Protein AF-A0A923G7G4-F1 (afdb_monomer)

pLDDT: mean 80.81, std 8.53, range [34.81, 90.5]

Structure (mmCIF, N/CA/C/O backbone):
data_AF-A0A923G7G4-F1
#
_entry.id   AF-A0A923G7G4-F1
#
loop_
_atom_site.group_PDB
_atom_site.id
_atom_site.type_symbol
_atom_site.label_atom_id
_atom_site.label_alt_id
_atom_site.label_comp_id
_atom_site.label_asym_id
_atom_site.label_entity_id
_atom_site.label_seq_id
_atom_site.pdbx_PDB_ins_code
_atom_site.Cartn_x
_atom_site.Cartn_y
_atom_site.Cartn_z
_atom_site.occupancy
_atom_site.B_iso_or_equiv
_atom_site.auth_seq_id
_atom_site.auth_comp_id
_atom_site.auth_asym_id
_atom_site.auth_atom_id
_atom_site.pdbx_PDB_model_num
ATOM 1 N N . MET A 1 1 ? -23.744 1.022 32.841 1.00 65.69 1 MET A N 1
ATOM 2 C CA . MET A 1 1 ? -23.457 1.883 31.670 1.00 65.69 1 MET A CA 1
ATOM 3 C C . MET A 1 1 ? -22.095 1.611 31.036 1.00 65.69 1 MET A C 1
ATOM 5 O O . MET A 1 1 ? -21.956 1.836 29.840 1.00 65.69 1 MET A O 1
ATOM 9 N N . PHE A 1 2 ? -21.095 1.129 31.774 1.00 70.06 2 PHE A N 1
ATOM 10 C CA . PHE A 1 2 ? -19.710 1.083 31.296 1.00 70.06 2 PHE A CA 1
ATOM 11 C C . PHE A 1 2 ? -19.456 -0.011 30.251 1.00 70.06 2 PHE A C 1
ATOM 13 O O . PHE A 1 2 ? -18.802 0.257 29.247 1.00 70.06 2 PHE A O 1
ATOM 20 N N . LYS A 1 3 ? -20.051 -1.206 30.393 1.00 69.88 3 LYS A N 1
ATOM 21 C CA . LYS A 1 3 ? -19.893 -2.304 29.410 1.00 69.88 3 LYS A CA 1
ATOM 22 C C . LYS A 1 3 ? -20.338 -1.947 27.976 1.00 69.88 3 LYS A C 1
ATOM 24 O O . LYS A 1 3 ? -19.569 -2.191 27.045 1.00 69.88 3 LYS A O 1
ATOM 29 N N . PRO A 1 4 ? -21.548 -1.399 27.732 1.00 71.75 4 PRO A N 1
ATOM 30 C CA . PRO A 1 4 ? -21.971 -1.044 26.376 1.00 71.75 4 PRO A CA 1
ATOM 31 C C . PRO A 1 4 ? -21.203 0.152 25.802 1.00 71.75 4 PRO A C 1
ATOM 33 O O . PRO A 1 4 ? -21.095 0.256 24.580 1.00 71.75 4 PRO A O 1
ATOM 36 N N . THR A 1 5 ? -20.680 1.047 26.639 1.00 74.31 5 THR A N 1
ATOM 37 C CA . THR A 1 5 ? -19.816 2.152 26.199 1.00 74.31 5 THR A CA 1
ATOM 38 C C . THR A 1 5 ? -18.420 1.650 25.841 1.00 74.31 5 THR A C 1
ATOM 40 O O . THR A 1 5 ? -17.922 2.010 24.783 1.00 74.31 5 THR A O 1
ATOM 43 N N . ALA A 1 6 ? -17.849 0.729 26.625 1.00 77.25 6 ALA A N 1
ATOM 44 C CA . ALA A 1 6 ? -16.578 0.068 26.326 1.00 77.25 6 ALA A CA 1
ATOM 45 C C . ALA A 1 6 ? -16.602 -0.645 24.967 1.00 77.25 6 ALA A C 1
ATOM 47 O O . ALA A 1 6 ? -15.710 -0.450 24.150 1.00 77.25 6 ALA A O 1
ATOM 48 N N . LYS A 1 7 ? -17.666 -1.415 24.686 1.00 76.00 7 LYS A N 1
ATOM 49 C CA 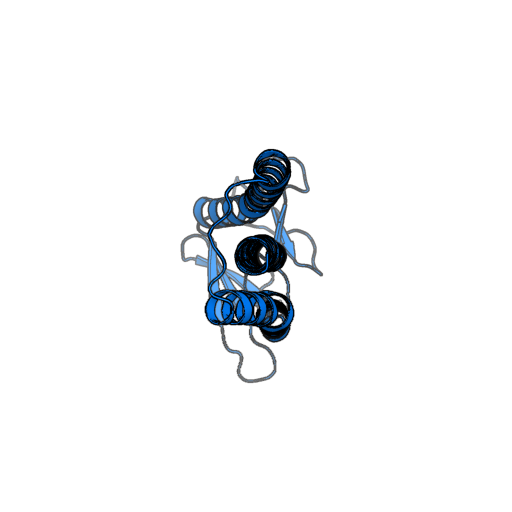. LYS A 1 7 ? -17.840 -2.097 23.390 1.00 76.00 7 LYS A CA 1
ATOM 50 C C . LYS A 1 7 ? -17.919 -1.123 22.217 1.00 76.00 7 LYS A C 1
ATOM 52 O O . LYS A 1 7 ? -17.376 -1.396 21.155 1.00 76.00 7 LYS A O 1
ATOM 57 N N . TYR A 1 8 ? -18.619 -0.007 22.402 1.00 76.56 8 TYR A N 1
ATOM 58 C CA . TYR A 1 8 ? -18.763 1.000 21.357 1.00 76.56 8 TYR A CA 1
ATOM 59 C C . TYR A 1 8 ? -17.452 1.755 21.113 1.00 76.56 8 TYR A C 1
ATOM 61 O O . TYR A 1 8 ? -17.067 1.934 19.965 1.00 76.56 8 TYR A O 1
ATOM 69 N N . LEU A 1 9 ? -16.745 2.128 22.183 1.00 79.31 9 LEU A N 1
ATOM 70 C CA . LEU A 1 9 ? -15.432 2.763 22.103 1.00 79.31 9 LEU A CA 1
ATOM 71 C C . LEU A 1 9 ? -14.413 1.849 21.408 1.00 79.31 9 LEU A C 1
ATOM 73 O O . LEU A 1 9 ? -13.712 2.299 20.510 1.00 79.31 9 LEU A O 1
ATOM 77 N N . ALA A 1 10 ? -14.389 0.562 21.771 1.00 79.19 10 ALA A N 1
ATOM 78 C CA . ALA A 1 10 ? -13.547 -0.432 21.114 1.00 79.19 10 ALA A CA 1
ATOM 79 C C . ALA A 1 10 ? -13.867 -0.542 19.618 1.00 79.19 10 ALA A C 1
ATOM 81 O O . ALA A 1 10 ? -12.958 -0.513 18.801 1.00 79.19 10 ALA A O 1
ATOM 82 N N . LEU A 1 11 ? -15.151 -0.622 19.252 1.00 81.25 11 LEU A N 1
ATOM 83 C CA . LEU A 1 11 ? -15.565 -0.726 17.853 1.00 81.25 11 LEU A CA 1
ATOM 84 C C . LEU A 1 11 ? -15.146 0.503 17.038 1.00 81.25 11 LEU A C 1
ATOM 86 O O . LEU A 1 11 ? -14.510 0.352 16.001 1.00 81.25 11 LEU A O 1
ATOM 90 N N . VAL A 1 12 ? -15.482 1.707 17.512 1.00 79.50 12 VAL A N 1
ATOM 91 C CA . VAL A 1 12 ? -15.119 2.958 16.827 1.00 79.50 12 VAL A CA 1
ATOM 92 C C . VAL A 1 12 ? -13.607 3.057 16.689 1.00 79.50 12 VAL A C 1
ATOM 94 O O . VAL A 1 12 ? -13.115 3.344 15.603 1.00 79.50 12 VAL A O 1
ATOM 97 N N . GLY A 1 13 ? -12.873 2.766 17.759 1.00 80.25 13 GLY A N 1
ATOM 98 C CA . GLY A 1 13 ? -11.428 2.873 17.746 1.00 80.25 13 GLY A CA 1
ATOM 99 C C . GLY A 1 13 ? -10.723 1.833 16.864 1.00 80.25 13 GLY A C 1
ATOM 100 O O . GLY A 1 13 ? -9.742 2.157 16.198 1.00 80.25 13 GLY A O 1
ATOM 101 N N . VAL A 1 14 ? -11.244 0.603 16.786 1.00 81.62 14 VAL A N 1
ATOM 102 C CA . VAL A 1 14 ? -10.763 -0.406 15.825 1.00 81.62 14 VAL A CA 1
ATOM 103 C C . VAL A 1 14 ? -11.029 0.058 14.396 1.00 81.62 14 VAL A C 1
ATOM 105 O O . VAL A 1 14 ? -10.135 -0.033 13.560 1.00 81.62 14 VAL A O 1
ATOM 108 N N . CYS A 1 15 ? -12.211 0.614 14.111 1.00 82.00 15 CYS A N 1
ATOM 109 C CA . CYS A 1 15 ? -12.506 1.169 12.791 1.00 82.00 15 CYS A CA 1
ATOM 110 C C . CYS A 1 15 ? -11.580 2.341 12.433 1.00 82.00 15 CYS A C 1
ATOM 112 O O . CYS A 1 15 ? -11.116 2.406 11.299 1.00 82.00 15 CYS A O 1
ATOM 114 N N . THR A 1 16 ? -11.274 3.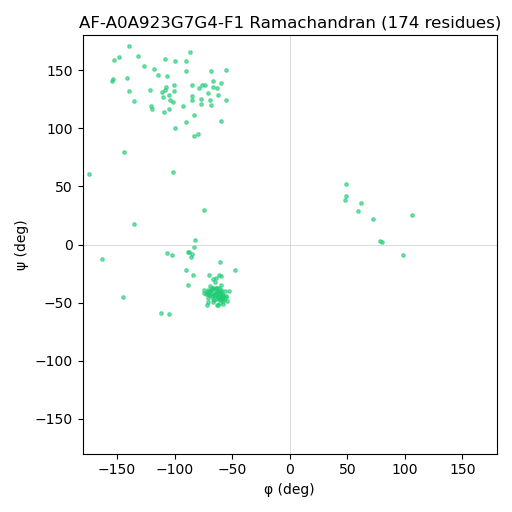245 13.369 1.00 79.69 16 THR A N 1
ATOM 115 C CA . THR A 1 16 ? -10.336 4.351 13.106 1.00 79.69 16 THR A CA 1
ATOM 116 C C . THR A 1 16 ? -8.910 3.861 12.881 1.00 79.69 16 THR A C 1
ATOM 118 O O . THR A 1 16 ? -8.231 4.384 12.004 1.00 79.69 16 THR A O 1
ATOM 121 N N . LEU A 1 17 ? -8.462 2.842 13.623 1.00 82.62 17 LEU A N 1
ATOM 122 C CA . LEU A 1 17 ? -7.134 2.258 13.431 1.00 82.62 17 LEU A CA 1
ATOM 123 C C . LEU A 1 17 ? -7.037 1.541 12.080 1.00 82.62 17 LEU A C 1
ATOM 125 O O . LEU A 1 17 ? -6.072 1.743 11.353 1.00 82.62 17 LEU A O 1
ATOM 129 N N . ALA A 1 18 ? -8.054 0.753 11.720 1.00 83.19 18 ALA A N 1
ATOM 130 C CA . ALA A 1 18 ? -8.118 0.089 10.421 1.00 83.19 18 ALA A CA 1
ATOM 131 C C . ALA A 1 18 ? -8.107 1.101 9.264 1.00 83.19 18 ALA A C 1
ATOM 133 O O . ALA A 1 18 ? -7.418 0.883 8.279 1.00 83.19 18 ALA A O 1
ATOM 134 N N . ASN A 1 19 ? -8.814 2.224 9.409 1.00 82.12 19 ASN A N 1
ATOM 135 C CA . ASN A 1 19 ? -8.820 3.317 8.436 1.00 82.12 19 ASN A CA 1
ATOM 136 C C . ASN A 1 19 ? -7.424 3.949 8.293 1.00 82.12 19 ASN A C 1
ATOM 138 O O . ASN A 1 19 ? -6.921 4.068 7.185 1.00 82.12 19 ASN A O 1
ATOM 142 N N . ALA A 1 20 ? -6.743 4.254 9.402 1.00 80.56 20 ALA A N 1
ATOM 143 C CA . ALA A 1 20 ? -5.382 4.791 9.352 1.00 80.56 20 ALA A CA 1
ATOM 144 C C . ALA A 1 20 ? -4.383 3.820 8.694 1.00 80.56 20 ALA A C 1
ATOM 146 O O . ALA A 1 20 ? -3.548 4.241 7.898 1.00 80.56 20 ALA A O 1
ATOM 147 N N . LEU A 1 21 ? -4.483 2.521 8.997 1.00 82.25 21 LEU A N 1
ATOM 148 C CA . LEU A 1 21 ? -3.626 1.497 8.393 1.00 82.25 21 LEU A CA 1
ATOM 149 C C . LEU A 1 21 ? -3.918 1.304 6.901 1.00 82.25 21 LEU A C 1
ATOM 151 O O . LEU A 1 21 ? -2.980 1.198 6.120 1.00 82.25 21 LEU A O 1
ATOM 155 N N . LEU A 1 22 ? -5.193 1.293 6.498 1.00 82.62 22 LEU A N 1
ATOM 156 C CA . LEU A 1 22 ? -5.583 1.223 5.087 1.00 82.62 22 LEU A CA 1
ATOM 157 C C . LEU A 1 22 ? -5.141 2.468 4.319 1.00 82.62 22 LEU A C 1
ATOM 159 O O . LEU A 1 22 ? -4.609 2.338 3.226 1.00 82.62 22 LEU A O 1
ATOM 163 N N . TYR A 1 23 ? -5.310 3.660 4.894 1.00 81.88 23 TYR A N 1
ATOM 164 C CA . TYR A 1 23 ? -4.845 4.906 4.290 1.00 81.88 23 TYR A CA 1
ATOM 165 C C . TYR A 1 23 ? -3.349 4.857 3.983 1.00 81.88 23 TYR A C 1
ATOM 167 O O . TYR A 1 23 ? -2.942 5.250 2.895 1.00 81.88 23 TYR A O 1
ATOM 175 N N . LEU A 1 24 ? -2.546 4.353 4.923 1.00 75.44 24 LEU A N 1
ATOM 176 C CA . LEU A 1 24 ? -1.111 4.201 4.720 1.00 75.44 24 LEU A CA 1
ATOM 177 C C . LEU A 1 24 ? -0.768 3.118 3.703 1.00 75.44 24 LEU A C 1
ATOM 179 O O . LEU A 1 24 ? 0.040 3.363 2.816 1.00 75.44 24 LEU A O 1
ATOM 183 N N . ASN A 1 25 ? -1.435 1.966 3.777 1.00 77.25 25 ASN A N 1
ATOM 184 C CA . ASN A 1 25 ? -1.267 0.905 2.788 1.00 77.25 25 ASN A CA 1
ATOM 185 C C . ASN A 1 25 ? -1.632 1.370 1.366 1.00 77.25 25 ASN A C 1
ATOM 187 O O . ASN A 1 25 ? -1.105 0.838 0.403 1.00 77.25 25 ASN A O 1
ATOM 191 N N . ASN A 1 26 ? -2.524 2.353 1.234 1.00 80.69 26 ASN A N 1
ATOM 192 C CA . ASN A 1 26 ? -2.900 2.948 -0.049 1.00 80.69 26 ASN A CA 1
ATOM 193 C C . ASN A 1 26 ? -1.952 4.063 -0.515 1.00 80.69 26 ASN A C 1
ATOM 195 O O . ASN A 1 26 ? -2.134 4.567 -1.620 1.00 80.69 26 ASN A O 1
ATOM 199 N N . GLN A 1 27 ? -1.002 4.521 0.309 1.00 77.44 27 GLN A N 1
ATOM 200 C CA . GLN A 1 27 ? -0.049 5.541 -0.141 1.00 77.44 27 GLN A CA 1
ATOM 201 C C . GLN A 1 27 ? 0.902 4.961 -1.186 1.00 77.44 27 GLN A C 1
ATOM 203 O O . GLN A 1 27 ? 1.216 5.638 -2.163 1.00 77.44 27 GLN A O 1
ATOM 208 N N . TRP A 1 28 ? 1.352 3.719 -0.979 1.00 80.94 28 TRP A N 1
ATOM 209 C CA . TRP A 1 28 ? 2.407 3.111 -1.778 1.00 80.94 28 TRP A CA 1
ATOM 210 C C . TRP A 1 28 ? 2.104 1.646 -2.081 1.00 80.94 28 TRP A C 1
ATOM 212 O O . TRP A 1 28 ? 1.795 0.861 -1.190 1.00 80.94 28 TRP A O 1
ATOM 222 N N . VAL A 1 29 ? 2.251 1.286 -3.352 1.00 82.69 29 VAL A N 1
ATOM 223 C CA . VAL A 1 29 ? 2.100 -0.080 -3.869 1.00 82.69 29 VAL A CA 1
ATOM 224 C C . VAL A 1 29 ? 3.261 -0.967 -3.416 1.00 82.69 29 VAL A C 1
ATOM 226 O O . VAL A 1 29 ? 3.067 -2.138 -3.100 1.00 82.69 29 VAL A O 1
ATOM 229 N N . PHE A 1 30 ? 4.469 -0.400 -3.398 1.00 82.44 30 PHE A N 1
ATOM 230 C CA . PHE A 1 30 ? 5.697 -1.068 -2.974 1.00 82.44 30 PHE A CA 1
ATOM 231 C C . PHE A 1 30 ? 6.182 -0.529 -1.635 1.00 82.44 30 PHE A C 1
ATOM 233 O O . PHE A 1 30 ? 5.827 0.580 -1.221 1.00 82.44 30 PHE A O 1
ATOM 240 N N . TYR A 1 31 ? 7.009 -1.319 -0.957 1.00 77.06 31 TYR A N 1
ATOM 241 C CA . TYR A 1 31 ? 7.522 -0.955 0.354 1.00 77.06 31 TYR A CA 1
ATOM 242 C C . TYR A 1 31 ? 8.375 0.320 0.304 1.00 77.06 31 TYR A C 1
ATOM 244 O O . TYR A 1 31 ? 9.338 0.408 -0.462 1.00 77.06 31 TYR A O 1
ATOM 252 N N . LYS A 1 32 ? 8.056 1.277 1.186 1.00 81.38 32 LYS A N 1
ATOM 253 C CA . LYS A 1 32 ? 8.817 2.515 1.374 1.00 81.38 32 LYS A CA 1
ATOM 254 C C . LYS A 1 32 ? 9.554 2.509 2.713 1.00 81.38 32 LYS A C 1
ATOM 256 O O . LYS A 1 32 ? 8.940 2.552 3.780 1.00 81.38 32 LYS A O 1
ATOM 261 N N . GLU A 1 33 ? 10.880 2.484 2.649 1.00 81.25 33 GLU A N 1
ATOM 262 C CA . GLU A 1 33 ? 11.757 2.499 3.819 1.00 81.25 33 GLU A CA 1
ATOM 263 C C . GLU A 1 33 ? 11.601 3.804 4.613 1.00 81.25 33 GLU A C 1
ATOM 265 O O . GLU A 1 33 ? 11.595 4.905 4.052 1.00 81.25 33 GLU A O 1
ATOM 270 N N . GLY A 1 34 ? 11.504 3.679 5.937 1.00 79.44 34 GLY A N 1
ATOM 271 C CA . GLY A 1 34 ? 11.347 4.796 6.871 1.00 79.44 34 GLY A CA 1
ATOM 272 C C . GLY A 1 34 ? 9.908 5.059 7.317 1.00 79.44 34 GLY A C 1
ATOM 273 O O . GLY A 1 34 ? 9.699 5.834 8.254 1.00 79.44 34 GLY A O 1
ATOM 274 N N . GLU A 1 35 ? 8.911 4.406 6.713 1.00 80.31 35 GLU A N 1
ATOM 275 C CA . GLU A 1 35 ? 7.524 4.485 7.186 1.00 80.31 35 GLU A CA 1
ATOM 276 C C . GLU A 1 35 ? 7.201 3.465 8.289 1.00 80.31 35 GLU A C 1
ATOM 278 O O . GLU A 1 35 ? 6.182 3.601 8.966 1.00 80.31 35 GLU A O 1
ATOM 283 N N . GLU A 1 36 ? 8.067 2.483 8.565 1.00 79.69 36 GLU A N 1
ATOM 284 C CA . GLU A 1 36 ? 7.804 1.394 9.524 1.00 79.69 36 GLU A CA 1
ATOM 285 C C . GLU A 1 36 ? 7.544 1.937 10.933 1.00 79.69 36 GLU A C 1
ATOM 287 O O . GLU A 1 36 ? 6.643 1.480 11.642 1.00 79.69 36 GLU A O 1
ATOM 292 N N . PHE A 1 37 ? 8.299 2.965 11.326 1.00 82.75 37 PHE A N 1
ATOM 293 C CA . PHE A 1 37 ? 8.103 3.660 12.596 1.00 82.75 37 PHE A CA 1
ATOM 294 C C . PHE A 1 37 ? 6.781 4.427 12.646 1.00 82.75 37 PHE A C 1
ATOM 296 O O . PHE A 1 37 ? 6.194 4.562 13.722 1.00 82.75 37 PHE A O 1
ATOM 303 N N . TYR A 1 38 ? 6.289 4.900 11.501 1.00 80.69 38 TYR A N 1
ATOM 304 C CA . TYR A 1 38 ? 4.998 5.569 11.398 1.00 80.69 38 TYR A CA 1
ATOM 305 C C . TYR A 1 38 ? 3.850 4.565 11.583 1.00 80.69 38 TYR A C 1
ATOM 307 O O . TYR A 1 38 ? 2.967 4.792 12.417 1.00 80.69 38 TYR A O 1
ATOM 315 N N . TYR A 1 39 ? 3.919 3.403 10.919 1.00 78.12 39 TYR A N 1
ATOM 316 C CA . TYR A 1 39 ? 2.987 2.287 11.141 1.00 78.12 39 TYR A CA 1
ATOM 317 C C . TYR A 1 39 ? 2.999 1.823 12.602 1.00 78.12 39 TYR A C 1
ATOM 319 O O . TYR A 1 39 ? 1.944 1.709 13.233 1.00 78.12 39 TYR A O 1
ATOM 327 N N . LEU A 1 40 ? 4.188 1.604 13.171 1.00 82.38 40 LEU A N 1
ATOM 328 C CA . LEU A 1 40 ? 4.344 1.193 14.565 1.00 82.38 40 LEU A CA 1
ATOM 329 C C . LEU A 1 40 ? 3.767 2.240 15.528 1.00 82.38 40 LEU A C 1
ATOM 331 O O . LEU A 1 40 ? 3.043 1.889 16.462 1.00 82.38 40 LEU A O 1
ATOM 335 N N . GLY A 1 41 ? 4.042 3.522 15.284 1.00 84.88 41 GLY A N 1
ATOM 336 C CA . GLY A 1 41 ? 3.518 4.634 16.073 1.00 84.88 41 GLY A CA 1
ATOM 337 C C . GLY A 1 41 ? 1.991 4.673 16.086 1.00 84.88 41 GLY A C 1
ATOM 338 O O . GLY A 1 41 ? 1.393 4.830 17.151 1.00 84.88 41 GLY A O 1
ATOM 339 N N . LEU A 1 42 ? 1.343 4.454 14.940 1.00 81.19 42 LEU A N 1
ATOM 340 C CA . LEU A 1 42 ? -0.119 4.392 14.851 1.00 81.19 42 LEU A CA 1
ATOM 341 C C . LEU A 1 42 ? -0.711 3.171 15.551 1.00 81.19 42 LEU A C 1
ATOM 343 O O . LEU A 1 42 ? -1.741 3.299 16.213 1.00 81.19 42 LEU A O 1
ATOM 347 N N . ILE A 1 43 ? -0.064 2.007 15.456 1.00 80.38 43 ILE A N 1
ATOM 348 C CA . ILE A 1 43 ? -0.484 0.807 16.193 1.00 80.38 43 ILE A CA 1
ATOM 349 C C . ILE A 1 43 ? -0.425 1.074 17.700 1.00 80.38 43 ILE A C 1
ATOM 351 O O . ILE A 1 43 ? -1.394 0.799 18.413 1.00 80.38 43 ILE A O 1
ATOM 355 N N . ILE A 1 44 ? 0.675 1.661 18.186 1.00 84.25 44 ILE A N 1
ATOM 356 C CA . ILE A 1 44 ? 0.836 2.031 19.599 1.00 84.25 44 ILE A CA 1
ATOM 357 C C . ILE A 1 44 ? -0.225 3.059 20.006 1.00 84.25 44 ILE A C 1
ATOM 359 O O . ILE A 1 44 ? -0.884 2.886 21.032 1.00 84.25 44 ILE A O 1
ATOM 363 N N . LEU A 1 45 ? -0.438 4.100 19.198 1.00 84.38 45 LEU A N 1
ATOM 364 C CA . LEU A 1 45 ? -1.441 5.131 19.457 1.00 84.38 45 LEU A CA 1
ATOM 365 C C . LEU A 1 45 ? -2.852 4.534 19.527 1.00 84.38 45 LEU A C 1
ATOM 367 O O . LEU A 1 45 ? -3.602 4.838 20.452 1.00 84.38 45 LEU A O 1
ATOM 371 N N . GLY A 1 46 ? -3.202 3.640 18.601 1.00 78.25 46 GLY A N 1
ATOM 372 C CA . GLY A 1 46 ? -4.465 2.906 18.618 1.00 78.25 46 GLY A CA 1
ATOM 373 C C . GLY A 1 46 ? -4.616 2.056 19.878 1.00 78.25 46 GLY A C 1
ATOM 374 O O . GLY A 1 46 ? -5.663 2.080 20.526 1.00 78.25 46 GLY A O 1
ATOM 375 N N . LEU A 1 47 ? -3.560 1.359 20.294 1.00 78.62 47 LEU A N 1
ATOM 376 C CA . LEU A 1 47 ? -3.570 0.548 21.510 1.00 78.62 47 LEU A CA 1
ATOM 377 C C . LEU A 1 47 ? -3.782 1.411 22.767 1.00 78.62 47 LEU A C 1
ATOM 379 O O . LEU A 1 47 ? -4.600 1.066 23.627 1.00 78.62 47 LEU A O 1
ATOM 383 N N . VAL A 1 48 ? -3.116 2.564 22.846 1.00 84.94 48 VAL A N 1
ATOM 384 C CA . VAL A 1 48 ? -3.215 3.487 23.986 1.00 84.94 48 VAL A CA 1
ATOM 385 C C . VAL A 1 48 ? -4.551 4.230 24.021 1.00 84.94 48 VAL A C 1
ATOM 387 O O . VAL A 1 48 ? -5.142 4.355 25.092 1.00 84.94 48 VAL A O 1
ATOM 390 N N . LEU A 1 49 ? -5.053 4.713 22.883 1.00 81.00 49 LEU A N 1
ATOM 391 C CA . LEU A 1 49 ? -6.275 5.526 22.829 1.00 81.00 49 LEU A CA 1
ATOM 392 C C . LEU A 1 49 ? -7.562 4.698 22.805 1.00 81.00 49 LEU A C 1
ATOM 394 O O . LEU A 1 49 ? -8.609 5.183 23.232 1.00 81.00 49 LEU A O 1
ATOM 398 N N . VAL A 1 50 ? -7.507 3.460 22.311 1.00 79.25 50 VAL A N 1
ATOM 399 C CA . VAL A 1 50 ? -8.701 2.629 22.104 1.00 79.25 50 VAL A CA 1
ATOM 400 C C . VAL A 1 50 ? -8.721 1.447 23.055 1.00 79.25 50 VAL A C 1
ATOM 402 O O . VAL A 1 50 ? -9.669 1.293 23.830 1.00 79.25 50 VAL A O 1
ATOM 405 N N . ALA A 1 51 ? -7.693 0.598 22.995 1.00 77.62 51 ALA A N 1
ATOM 406 C CA . ALA A 1 51 ? -7.718 -0.688 23.682 1.00 77.62 51 ALA A CA 1
ATOM 407 C C . ALA A 1 51 ? -7.633 -0.516 25.205 1.00 77.62 51 ALA A C 1
ATOM 409 O O . ALA A 1 51 ? -8.422 -1.131 25.929 1.00 77.62 51 ALA A O 1
ATOM 410 N N . LEU A 1 52 ? -6.752 0.366 25.695 1.00 81.44 52 LEU A N 1
ATOM 411 C CA . LEU A 1 52 ? -6.612 0.631 27.132 1.00 81.44 52 LEU A CA 1
ATOM 412 C C . LEU A 1 52 ? -7.891 1.227 27.761 1.00 81.44 52 LEU A C 1
ATOM 414 O O . LEU A 1 52 ? -8.387 0.644 28.732 1.00 81.44 52 LEU A O 1
ATOM 418 N N . PRO A 1 53 ? -8.502 2.312 27.237 1.00 80.94 53 PRO A N 1
ATOM 419 C CA . PRO A 1 53 ? -9.712 2.877 27.832 1.00 80.94 53 PRO A CA 1
ATOM 420 C C . PRO A 1 53 ? -10.918 1.944 27.715 1.00 80.94 53 PRO A C 1
ATOM 422 O O . PRO A 1 53 ? -11.706 1.835 28.658 1.00 80.94 53 PRO A O 1
ATOM 425 N N . ALA A 1 54 ? -11.061 1.224 26.596 1.00 81.62 54 ALA A N 1
ATOM 426 C CA . ALA A 1 54 ? -12.121 0.233 26.449 1.00 81.62 54 ALA A CA 1
ATOM 427 C C . ALA A 1 54 ? -11.956 -0.917 27.455 1.00 81.62 54 ALA A C 1
ATOM 429 O O . ALA A 1 54 ? -12.935 -1.314 28.092 1.00 81.62 54 ALA A O 1
ATOM 430 N N . GLY A 1 55 ? -10.727 -1.403 27.650 1.00 81.25 55 GLY A N 1
ATOM 431 C CA . GLY A 1 55 ? -10.396 -2.419 28.648 1.00 81.25 55 GLY A CA 1
ATOM 432 C C . GLY A 1 55 ? -10.707 -1.964 30.076 1.00 81.25 55 GLY A C 1
ATOM 433 O O . GLY A 1 55 ? -11.374 -2.689 30.817 1.00 81.25 55 GLY A O 1
ATOM 434 N N . LEU A 1 56 ? -10.322 -0.736 30.440 1.00 86.50 56 LEU A N 1
ATOM 435 C CA . LEU A 1 56 ? -10.624 -0.138 31.748 1.00 86.50 56 LEU A CA 1
ATOM 436 C C . LEU A 1 56 ? -12.133 -0.021 31.992 1.00 86.50 56 LEU A C 1
ATOM 438 O O . LEU A 1 56 ? -12.635 -0.482 33.018 1.00 86.50 56 LEU A O 1
ATOM 442 N N . LEU A 1 57 ? -12.880 0.547 31.040 1.00 84.44 57 LEU A N 1
ATOM 443 C CA . LEU A 1 57 ? -14.337 0.685 31.144 1.00 84.44 57 LEU A CA 1
ATOM 444 C C . LEU A 1 57 ? -15.028 -0.682 31.238 1.00 84.44 57 LEU A C 1
ATOM 446 O O . LEU A 1 57 ? -15.999 -0.846 31.983 1.00 84.44 57 LEU A O 1
ATOM 450 N N . TRP A 1 58 ? -14.524 -1.679 30.510 1.00 81.19 58 TRP A N 1
ATOM 451 C CA . TRP A 1 58 ? -15.031 -3.042 30.591 1.00 81.19 58 TRP A CA 1
ATOM 452 C C . TRP A 1 58 ? -14.766 -3.665 31.967 1.00 81.19 58 TRP A C 1
ATOM 454 O O . TRP A 1 58 ? -15.708 -4.167 32.585 1.00 81.19 58 TRP A O 1
ATOM 464 N N . GLY A 1 59 ? -13.539 -3.558 32.486 1.00 84.81 59 GLY A N 1
ATOM 465 C CA . GLY A 1 59 ? -13.155 -4.053 33.811 1.00 84.81 59 GLY A CA 1
ATOM 466 C C . GLY A 1 59 ? -13.976 -3.426 34.941 1.00 84.81 59 GLY A C 1
ATOM 467 O O . GLY A 1 59 ? -14.523 -4.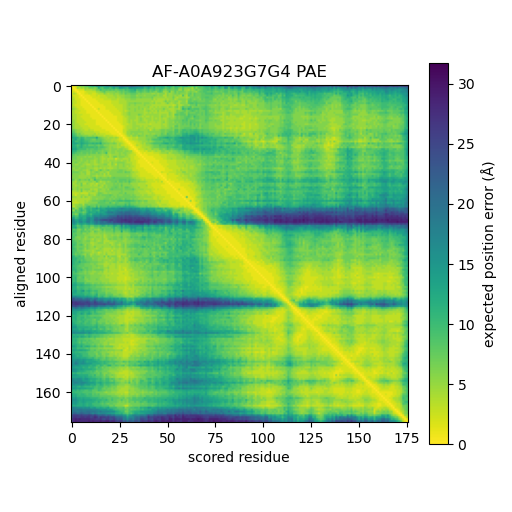146 35.778 1.00 84.81 59 GLY A O 1
ATOM 468 N N . ILE A 1 60 ? -14.176 -2.101 34.909 1.00 86.44 60 ILE A N 1
ATOM 469 C CA . ILE A 1 60 ? -15.064 -1.386 35.845 1.00 86.44 60 ILE A CA 1
ATOM 470 C C . ILE A 1 60 ? -16.491 -1.945 35.768 1.00 86.44 60 ILE A C 1
ATOM 472 O O . ILE A 1 60 ? -17.135 -2.177 36.793 1.00 86.44 60 ILE A O 1
ATOM 476 N N . GLY A 1 61 ? -16.992 -2.196 34.557 1.00 82.12 61 GLY A N 1
ATOM 477 C CA . GLY A 1 61 ? -18.313 -2.782 34.353 1.00 82.12 61 GLY A CA 1
ATOM 478 C C . GLY A 1 61 ? -18.445 -4.201 34.918 1.00 82.12 61 GLY A C 1
ATOM 479 O O . GLY A 1 61 ? -19.507 -4.554 35.440 1.00 82.12 61 GLY A O 1
ATOM 480 N N . VAL A 1 62 ? -17.396 -5.025 34.816 1.00 84.00 62 VAL A N 1
ATOM 481 C CA . VAL A 1 62 ? -17.346 -6.378 35.400 1.00 84.00 62 VAL A CA 1
ATOM 482 C C . VAL A 1 62 ? -17.351 -6.306 36.926 1.00 84.00 62 VAL A C 1
ATOM 484 O O . VAL A 1 62 ? -18.203 -6.939 37.548 1.00 84.00 62 VAL A O 1
ATOM 487 N N . LEU A 1 63 ? -16.487 -5.473 37.515 1.00 90.50 63 LEU A N 1
ATOM 488 C CA . LEU A 1 63 ? -16.413 -5.243 38.964 1.00 90.50 63 LEU A CA 1
ATOM 489 C C . LEU A 1 63 ? -17.758 -4.790 39.549 1.00 90.50 63 LEU A C 1
ATOM 491 O O . LEU A 1 63 ? -18.166 -5.260 40.608 1.00 90.50 63 LEU A O 1
ATOM 495 N N . ARG A 1 64 ? -18.489 -3.928 38.834 1.00 87.38 64 ARG A N 1
ATOM 496 C CA . ARG A 1 64 ? -19.803 -3.413 39.260 1.00 87.38 64 ARG A CA 1
ATOM 497 C C . ARG A 1 64 ? -20.985 -4.348 38.972 1.00 87.38 64 ARG A C 1
ATOM 499 O O . ARG A 1 64 ? -22.121 -3.952 39.212 1.00 87.38 64 ARG A O 1
ATOM 506 N N . ARG A 1 65 ? -20.751 -5.560 38.446 1.00 85.12 65 ARG A N 1
ATOM 507 C CA . ARG A 1 65 ? -21.791 -6.554 38.092 1.00 85.12 65 ARG A CA 1
ATOM 508 C C . ARG A 1 65 ? -22.951 -5.970 37.270 1.00 85.12 65 ARG A C 1
ATOM 510 O O . ARG A 1 65 ? -24.105 -6.340 37.456 1.00 85.12 65 ARG A O 1
ATOM 517 N N . GLU A 1 66 ? -22.654 -5.061 36.339 1.00 77.19 66 GLU A N 1
ATOM 518 C CA . GLU A 1 66 ? -23.720 -4.373 35.601 1.00 77.19 66 GLU A CA 1
ATOM 519 C C . GLU A 1 66 ? -24.514 -5.337 34.694 1.00 77.19 66 GLU A C 1
ATOM 521 O O . GLU A 1 66 ? -23.879 -6.121 33.961 1.00 77.19 66 GLU A O 1
ATOM 526 N N . PRO A 1 67 ? -25.863 -5.244 34.680 1.00 68.12 67 PRO A N 1
ATOM 527 C CA . PRO A 1 67 ? -26.711 -6.004 33.771 1.00 68.12 67 PRO A CA 1
ATOM 528 C C . PRO A 1 67 ? -26.529 -5.540 32.321 1.00 68.12 67 PRO A C 1
ATOM 530 O O . PRO A 1 67 ? -26.220 -4.378 32.031 1.00 68.12 67 PRO A O 1
ATOM 533 N N . VAL A 1 68 ? -26.708 -6.469 31.383 1.00 61.94 68 VAL A N 1
ATOM 534 C CA . VAL A 1 68 ? -26.573 -6.203 29.948 1.00 61.94 68 VAL A CA 1
ATOM 535 C C . VAL A 1 68 ? -27.852 -5.529 29.450 1.00 61.94 68 VAL A C 1
ATOM 537 O O . VAL A 1 68 ? -28.825 -6.198 29.128 1.00 61.94 68 VAL A O 1
ATOM 540 N N . HIS A 1 69 ? -27.862 -4.197 29.385 1.00 58.50 69 HIS A N 1
ATOM 541 C CA . HIS A 1 69 ? -28.971 -3.458 28.776 1.00 58.50 69 HIS A CA 1
ATOM 542 C C . HIS A 1 69 ? -28.810 -3.337 27.255 1.00 58.50 69 HIS A C 1
ATOM 544 O O . HIS A 1 69 ? -27.791 -2.859 26.751 1.00 58.50 69 HIS A O 1
ATOM 550 N N . THR A 1 70 ? -29.858 -3.719 26.528 1.00 56.12 70 THR A N 1
ATOM 551 C CA . THR A 1 70 ? -29.982 -3.651 25.066 1.00 56.12 70 THR A CA 1
ATOM 552 C C . THR A 1 70 ? -30.833 -2.452 24.642 1.00 56.12 70 THR A C 1
ATOM 554 O O . THR A 1 70 ? -31.900 -2.624 24.064 1.00 56.12 70 THR A O 1
ATOM 557 N N . LEU A 1 71 ? -30.423 -1.215 24.937 1.00 55.78 71 LEU A N 1
ATOM 558 C CA . LEU A 1 71 ? -31.214 -0.045 24.524 1.00 55.78 71 LEU A CA 1
ATOM 559 C C . LEU A 1 71 ? -30.348 1.157 24.133 1.00 55.78 71 LEU A C 1
ATOM 561 O O . LEU A 1 71 ? -30.158 2.085 24.908 1.00 55.78 71 LEU A O 1
ATOM 565 N N . HIS A 1 72 ? -29.820 1.111 22.902 1.00 61.22 72 HIS A N 1
ATOM 566 C CA . HIS A 1 72 ? -29.442 2.279 22.080 1.00 61.22 72 HIS A CA 1
ATOM 567 C C . HIS A 1 72 ? -29.000 1.819 20.672 1.00 61.22 72 HIS A C 1
ATOM 569 O O . HIS A 1 72 ? -27.841 1.953 20.281 1.00 61.22 72 HIS A O 1
ATOM 575 N N . SER A 1 73 ? -29.894 1.160 19.922 1.00 68.50 73 SER A N 1
ATOM 576 C CA . SER A 1 73 ? -29.499 0.375 18.738 1.00 68.50 73 SER A CA 1
ATOM 577 C C . SER A 1 73 ? -29.441 1.163 17.425 1.00 68.50 73 SER A C 1
ATOM 579 O O . SER A 1 73 ? -28.572 0.878 16.608 1.00 68.50 73 SER A O 1
ATOM 581 N N . ARG A 1 74 ? -30.316 2.152 17.195 1.00 75.38 74 ARG A N 1
ATOM 582 C CA . ARG A 1 74 ? -30.458 2.768 15.861 1.00 75.38 74 ARG A CA 1
ATOM 583 C C . ARG A 1 74 ? -29.276 3.664 15.475 1.00 75.38 74 ARG A C 1
ATOM 585 O O . ARG A 1 74 ? -28.663 3.429 14.440 1.00 75.38 74 ARG A O 1
ATOM 592 N N . ASN A 1 75 ? -28.898 4.616 16.332 1.00 74.56 75 ASN A N 1
ATOM 593 C CA . ASN A 1 75 ? -27.784 5.532 16.042 1.00 74.56 75 ASN A CA 1
ATOM 594 C C . ASN A 1 75 ? -26.436 4.804 16.017 1.00 74.56 75 ASN A C 1
ATOM 596 O O . ASN A 1 75 ? -25.606 5.074 15.158 1.00 74.56 75 ASN A O 1
ATOM 600 N N . ARG A 1 76 ? -26.238 3.816 16.902 1.00 73.38 76 ARG A N 1
ATOM 601 C CA . ARG A 1 76 ? -25.017 2.998 16.901 1.00 73.38 76 ARG A CA 1
ATOM 602 C C . ARG A 1 76 ? -24.892 2.162 15.631 1.00 73.38 76 ARG A C 1
ATOM 604 O O . ARG A 1 76 ? -23.822 2.147 15.046 1.00 73.38 76 ARG A O 1
ATOM 611 N N . ARG A 1 77 ? -25.980 1.526 15.175 1.00 76.62 77 ARG A N 1
ATOM 612 C CA . ARG A 1 77 ? -25.992 0.787 13.901 1.00 76.62 77 ARG A CA 1
ATOM 613 C C . ARG A 1 77 ? -25.654 1.690 12.722 1.00 76.62 77 ARG A C 1
ATOM 615 O O . ARG A 1 77 ? -24.870 1.282 11.880 1.00 76.62 77 ARG A O 1
ATOM 622 N N . LEU A 1 78 ? -26.207 2.903 12.681 1.00 81.50 78 LEU A N 1
ATOM 623 C CA . LEU A 1 78 ? -25.923 3.853 11.608 1.00 81.50 78 LEU A CA 1
ATOM 624 C C . LEU A 1 78 ? -24.445 4.270 11.590 1.00 81.50 78 LEU A C 1
ATOM 626 O O . LEU A 1 78 ? -23.824 4.241 10.535 1.00 81.50 78 LEU A O 1
ATOM 630 N N . ILE A 1 79 ? -23.859 4.573 12.752 1.00 78.56 79 ILE A N 1
ATOM 631 C CA . ILE A 1 79 ? -22.436 4.935 12.850 1.00 78.56 79 ILE A CA 1
ATOM 632 C C . ILE A 1 79 ? -21.538 3.753 12.466 1.00 78.56 79 ILE A C 1
ATOM 634 O O . ILE A 1 79 ? -20.577 3.935 11.725 1.00 78.56 79 ILE A O 1
ATOM 638 N N . THR A 1 80 ? -21.866 2.536 12.908 1.00 77.31 80 THR A N 1
ATOM 639 C CA . THR A 1 80 ? -21.132 1.332 12.498 1.00 77.31 80 THR A CA 1
ATOM 640 C C . THR A 1 80 ? -21.226 1.101 10.993 1.00 77.31 80 THR A C 1
ATOM 642 O O . THR A 1 80 ? -20.210 0.830 10.369 1.00 77.31 80 THR A O 1
ATOM 645 N N . LEU A 1 81 ? -22.413 1.250 10.395 1.00 83.06 81 LEU A N 1
ATOM 646 C CA . LEU A 1 81 ? -22.591 1.104 8.950 1.00 83.06 81 LEU A CA 1
ATOM 647 C C . LEU A 1 81 ? -21.766 2.133 8.176 1.00 83.06 81 LEU A C 1
ATOM 649 O O . LEU A 1 81 ? -21.060 1.752 7.253 1.00 83.06 81 LEU A O 1
ATOM 653 N N . LEU A 1 82 ? -21.792 3.406 8.582 1.00 82.94 82 LEU A N 1
ATOM 654 C CA . LEU A 1 82 ? -20.974 4.448 7.956 1.00 82.94 82 LEU A CA 1
ATOM 655 C C . LEU A 1 82 ? -19.474 4.146 8.070 1.00 82.94 82 LEU A C 1
ATOM 657 O O . LEU A 1 82 ? -18.752 4.289 7.087 1.00 82.94 82 LEU A O 1
ATOM 661 N N . ALA A 1 83 ? -19.014 3.681 9.236 1.00 80.69 83 ALA A N 1
ATOM 662 C CA . ALA A 1 83 ? -17.623 3.281 9.432 1.00 80.69 83 ALA A CA 1
ATOM 663 C C . ALA A 1 83 ? -17.234 2.093 8.534 1.00 80.69 83 ALA A C 1
ATOM 665 O O . ALA A 1 83 ? -16.179 2.123 7.905 1.00 80.69 83 ALA A O 1
ATOM 666 N N . CYS A 1 84 ? -18.094 1.077 8.418 1.00 81.75 84 CYS A N 1
ATOM 667 C CA . CYS A 1 84 ? -17.875 -0.058 7.521 1.00 81.75 84 CYS A CA 1
ATOM 668 C C . CYS A 1 84 ? -17.854 0.363 6.045 1.00 81.75 84 CYS A C 1
ATOM 670 O O . CYS A 1 84 ? -16.982 -0.086 5.308 1.00 81.75 84 CYS A O 1
ATOM 672 N N . SER A 1 85 ? -18.764 1.241 5.614 1.00 81.69 85 SER A N 1
ATOM 673 C CA . SER A 1 85 ? -18.784 1.751 4.238 1.00 81.69 85 SER A CA 1
ATOM 674 C C . SER A 1 85 ? -17.531 2.563 3.909 1.00 81.69 85 SER A C 1
ATOM 676 O O . SER A 1 85 ? -16.964 2.396 2.833 1.00 81.69 85 SER A O 1
ATOM 678 N N . ALA A 1 86 ? -17.063 3.405 4.836 1.00 80.38 86 ALA A N 1
ATOM 679 C CA . ALA A 1 86 ? -15.821 4.158 4.665 1.00 80.38 86 ALA A CA 1
ATOM 680 C C . ALA A 1 86 ? -14.598 3.232 4.552 1.00 80.38 86 ALA A C 1
ATOM 682 O O . ALA A 1 86 ? -13.755 3.435 3.682 1.00 80.38 86 ALA A O 1
ATOM 683 N N . LEU A 1 87 ? -14.532 2.182 5.380 1.00 84.81 87 LEU A N 1
ATOM 684 C CA . LEU A 1 87 ? -13.478 1.165 5.296 1.00 84.81 87 LEU A CA 1
ATOM 685 C C . LEU A 1 87 ? -13.512 0.416 3.961 1.00 84.81 87 LEU A C 1
ATOM 687 O O . LEU A 1 87 ? -12.464 0.204 3.364 1.00 84.81 87 LEU A O 1
ATOM 691 N N . ALA A 1 88 ? -14.698 0.044 3.475 1.00 83.06 88 ALA A N 1
ATOM 692 C CA . ALA A 1 88 ? -14.846 -0.640 2.193 1.00 83.06 88 ALA A CA 1
ATOM 693 C C . ALA A 1 88 ? -14.384 0.233 1.016 1.00 83.06 88 ALA A C 1
ATOM 695 O O . ALA A 1 88 ? -13.691 -0.256 0.126 1.00 83.06 88 ALA A O 1
ATOM 696 N N . LEU A 1 89 ? -14.720 1.528 1.033 1.00 83.19 89 LEU A N 1
ATOM 697 C CA . LEU A 1 89 ? -14.256 2.483 0.025 1.00 83.19 89 LEU A CA 1
ATOM 698 C C . LEU A 1 89 ? -12.729 2.596 0.017 1.00 83.19 89 LEU A C 1
ATOM 700 O O . LEU A 1 89 ? -12.129 2.553 -1.047 1.00 83.19 89 LEU A O 1
ATOM 704 N N . GLN A 1 90 ? -12.083 2.675 1.178 1.00 79.69 90 GLN A N 1
ATOM 705 C CA . GLN A 1 90 ? -10.619 2.747 1.229 1.00 79.69 90 GLN A CA 1
ATOM 706 C C . GLN A 1 90 ? -9.951 1.431 0.838 1.00 79.69 90 GLN A C 1
ATOM 708 O O . GLN A 1 90 ? -8.978 1.435 0.092 1.00 79.69 90 GLN A O 1
ATOM 713 N N . ALA A 1 91 ? -10.494 0.302 1.290 1.00 81.62 91 ALA A N 1
ATOM 714 C CA . ALA A 1 91 ? -9.993 -1.012 0.913 1.00 81.62 91 ALA A CA 1
ATOM 715 C C . ALA A 1 91 ? -10.102 -1.263 -0.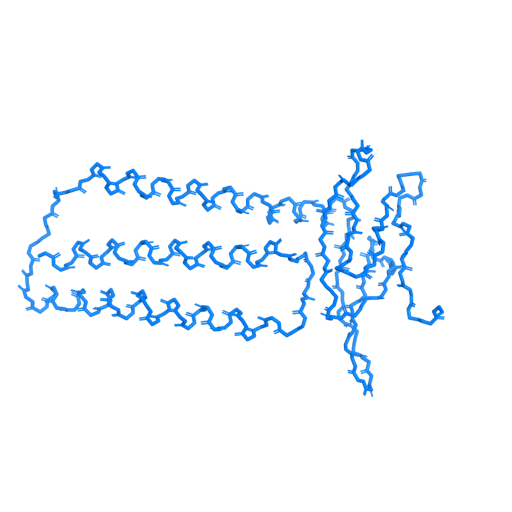599 1.00 81.62 91 ALA A C 1
ATOM 717 O O . ALA A 1 91 ? -9.309 -2.027 -1.139 1.00 81.62 91 ALA A O 1
ATOM 718 N N . SER A 1 92 ? -11.047 -0.616 -1.294 1.00 81.69 92 SER A N 1
ATOM 719 C CA . SER A 1 92 ? -11.175 -0.756 -2.747 1.00 81.69 92 SER A CA 1
ATOM 720 C C . SER A 1 92 ? -9.913 -0.330 -3.499 1.00 81.69 92 SER A C 1
ATOM 722 O O . SER A 1 92 ? -9.555 -0.990 -4.468 1.00 81.69 92 SER A O 1
ATOM 724 N N . GLN A 1 93 ? -9.198 0.691 -3.017 1.00 79.62 93 GLN A N 1
ATOM 725 C CA . GLN A 1 93 ? -7.967 1.161 -3.649 1.00 79.62 93 GLN A CA 1
ATOM 726 C C . GLN A 1 93 ? -6.824 0.154 -3.473 1.00 79.62 93 GLN A C 1
ATOM 728 O O . GLN A 1 93 ? -6.286 -0.302 -4.475 1.00 79.62 93 GLN A O 1
ATOM 733 N N . ALA A 1 94 ? -6.573 -0.325 -2.247 1.00 80.81 94 ALA A N 1
ATOM 734 C CA . ALA A 1 94 ? -5.625 -1.420 -2.001 1.00 80.81 94 ALA A CA 1
ATOM 735 C C . ALA A 1 94 ? -5.922 -2.657 -2.863 1.00 80.81 94 ALA A C 1
ATOM 737 O O . ALA A 1 94 ? -5.013 -3.326 -3.353 1.00 80.81 94 ALA A O 1
ATOM 738 N N . VAL A 1 95 ? -7.202 -3.003 -3.037 1.00 84.31 95 VAL A N 1
ATOM 739 C CA . VAL A 1 95 ? -7.597 -4.127 -3.894 1.00 84.31 95 VAL A CA 1
ATOM 740 C C . VAL A 1 95 ? -7.252 -3.843 -5.355 1.00 84.31 95 VAL A C 1
ATOM 742 O O . VAL A 1 95 ? -6.724 -4.733 -6.016 1.00 84.31 95 VAL A O 1
ATOM 745 N N . MET A 1 96 ? -7.507 -2.632 -5.855 1.00 85.00 96 MET A N 1
ATOM 746 C CA . MET A 1 96 ? -7.149 -2.257 -7.227 1.00 85.00 96 MET A CA 1
ATOM 747 C C . MET A 1 96 ? -5.639 -2.305 -7.458 1.00 85.00 96 MET A C 1
ATOM 749 O O . MET A 1 96 ? -5.215 -2.874 -8.459 1.00 85.00 96 MET A O 1
ATOM 753 N N . ASP A 1 97 ? -4.834 -1.826 -6.511 1.00 85.25 97 ASP A N 1
ATOM 754 C CA . ASP A 1 97 ? -3.372 -1.903 -6.598 1.00 85.25 97 ASP A CA 1
ATOM 755 C C . ASP A 1 97 ? -2.892 -3.353 -6.741 1.00 85.25 97 ASP A C 1
ATOM 757 O O . ASP A 1 97 ? -2.099 -3.670 -7.627 1.00 85.25 97 ASP A O 1
ATOM 761 N N . ASN A 1 98 ? -3.450 -4.270 -5.943 1.00 85.25 98 ASN A N 1
ATOM 762 C CA . ASN A 1 98 ? -3.155 -5.702 -6.058 1.00 85.25 98 ASN A CA 1
ATOM 763 C C . ASN A 1 98 ? -3.616 -6.297 -7.399 1.00 85.25 98 ASN A C 1
ATOM 765 O O . ASN A 1 98 ? -2.922 -7.138 -7.970 1.00 85.25 98 ASN A O 1
ATOM 769 N N . VAL A 1 99 ? -4.767 -5.862 -7.921 1.00 88.12 99 VAL A N 1
ATOM 770 C CA . VAL A 1 99 ? -5.251 -6.279 -9.247 1.00 88.12 99 VAL A CA 1
ATOM 771 C C . VAL A 1 99 ? -4.306 -5.802 -10.348 1.00 88.12 99 VAL A C 1
ATOM 773 O O . VAL A 1 99 ? -4.071 -6.546 -11.299 1.00 88.12 99 VAL A O 1
ATOM 776 N N . TYR A 1 100 ? -3.742 -4.598 -10.241 1.00 88.50 100 TYR A N 1
ATOM 777 C CA . TYR A 1 100 ? -2.773 -4.093 -11.215 1.00 88.50 100 TYR A CA 1
ATOM 778 C C . TYR A 1 100 ? -1.434 -4.818 -11.123 1.00 88.50 100 TYR A C 1
ATOM 780 O O . TYR A 1 100 ? -0.886 -5.193 -12.162 1.00 88.50 100 TYR A O 1
ATOM 788 N N . LEU A 1 101 ? -0.950 -5.095 -9.909 1.00 88.94 101 LEU A N 1
ATOM 789 C CA . LEU A 1 101 ? 0.236 -5.929 -9.711 1.00 88.94 101 LEU A CA 1
ATOM 790 C C . LEU A 1 101 ? 0.079 -7.290 -10.397 1.00 88.94 101 LEU A C 1
ATOM 792 O O . LEU A 1 101 ? 0.953 -7.687 -11.165 1.00 88.94 101 LEU A O 1
ATOM 796 N N . ASP A 1 102 ? -1.052 -7.968 -10.194 1.00 89.50 102 ASP A N 1
ATOM 797 C CA . ASP A 1 102 ? -1.330 -9.264 -10.822 1.00 89.50 102 ASP A CA 1
ATOM 798 C C . ASP A 1 102 ? -1.499 -9.150 -12.347 1.00 89.50 102 ASP A C 1
ATOM 800 O O . ASP A 1 102 ? -0.849 -9.876 -13.102 1.00 89.50 102 ASP A O 1
ATOM 804 N N . ARG A 1 103 ? -2.293 -8.178 -12.825 1.00 88.88 103 ARG A N 1
ATOM 805 C CA . ARG A 1 103 ? -2.545 -7.942 -14.260 1.00 88.88 103 ARG A CA 1
ATOM 806 C C . ARG A 1 103 ? -1.252 -7.751 -15.049 1.00 88.88 103 ARG A C 1
ATOM 808 O O . ARG A 1 103 ? -1.111 -8.311 -16.138 1.00 88.88 103 ARG A O 1
ATOM 815 N N . TYR A 1 104 ? -0.326 -6.956 -14.524 1.00 86.69 104 TYR A N 1
ATOM 816 C CA . TYR A 1 104 ? 0.956 -6.689 -15.176 1.00 86.69 104 TYR A CA 1
ATOM 817 C C . TYR A 1 104 ? 2.036 -7.716 -14.795 1.00 86.69 104 TYR A C 1
ATOM 819 O O . TYR A 1 104 ? 3.113 -7.734 -15.391 1.00 86.69 104 TYR A O 1
ATOM 827 N N . GLY A 1 105 ? 1.759 -8.620 -13.850 1.00 86.94 105 GLY A N 1
ATOM 828 C CA . GLY A 1 105 ? 2.728 -9.578 -13.321 1.00 86.94 105 GLY A CA 1
ATOM 829 C C . GLY A 1 105 ? 3.913 -8.890 -12.644 1.00 86.94 105 GLY A C 1
ATOM 830 O O . GLY A 1 105 ? 5.049 -9.343 -12.795 1.00 86.94 105 GLY A O 1
ATOM 831 N N . LEU A 1 106 ? 3.662 -7.765 -11.978 1.00 89.44 106 LEU A N 1
ATOM 832 C CA . LEU A 1 106 ? 4.672 -6.980 -11.287 1.00 89.44 106 LEU A CA 1
ATOM 833 C C . LEU A 1 106 ? 5.011 -7.623 -9.942 1.00 89.44 106 LEU A C 1
ATOM 835 O O . LEU A 1 106 ? 4.134 -8.015 -9.176 1.00 89.44 106 LEU A O 1
ATOM 839 N N . SER A 1 107 ? 6.300 -7.707 -9.646 1.00 89.81 107 SER A N 1
ATOM 840 C CA . SER A 1 107 ? 6.808 -8.227 -8.381 1.00 89.81 107 SER A CA 1
ATOM 841 C C . SER A 1 107 ? 8.002 -7.415 -7.910 1.00 89.81 107 SER A C 1
ATOM 843 O O . SER A 1 107 ? 8.851 -7.032 -8.715 1.00 89.81 107 SER A O 1
ATOM 845 N N . GLU A 1 108 ? 8.098 -7.232 -6.602 1.00 89.12 108 GLU A N 1
ATOM 846 C CA . GLU A 1 108 ? 9.192 -6.531 -5.943 1.00 89.12 108 GLU A C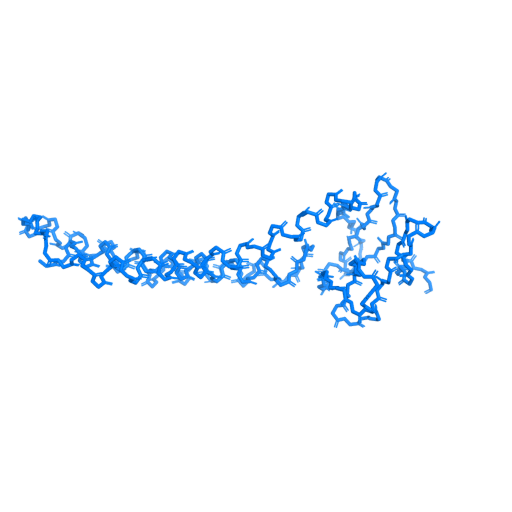A 1
ATOM 847 C C . GLU A 1 108 ? 10.184 -7.529 -5.340 1.00 89.12 108 GLU A C 1
ATOM 849 O O . GLU A 1 108 ? 9.801 -8.534 -4.738 1.00 89.12 108 GLU A O 1
ATOM 854 N N . THR A 1 109 ? 11.479 -7.270 -5.490 1.00 88.50 109 THR A N 1
ATOM 855 C CA . THR A 1 109 ? 12.527 -7.985 -4.756 1.00 88.50 109 THR A CA 1
ATOM 856 C C . THR A 1 109 ? 13.542 -6.992 -4.223 1.00 88.50 109 THR A C 1
ATOM 858 O O . THR A 1 109 ? 14.146 -6.243 -4.988 1.00 88.50 109 THR A O 1
ATOM 861 N N . THR A 1 110 ? 13.759 -6.994 -2.911 1.00 85.19 110 THR A N 1
ATOM 862 C CA . THR A 1 110 ? 14.744 -6.111 -2.283 1.00 85.19 110 THR A CA 1
ATOM 863 C C . THR A 1 110 ? 16.161 -6.529 -2.673 1.00 85.19 110 THR A C 1
ATOM 865 O O . THR A 1 110 ? 16.581 -7.668 -2.460 1.00 85.19 110 THR A O 1
ATOM 868 N N . LEU A 1 111 ? 16.912 -5.583 -3.226 1.00 85.06 111 LEU A N 1
ATOM 869 C CA . LEU A 1 111 ? 18.336 -5.669 -3.501 1.00 85.06 111 LEU A CA 1
ATOM 870 C C . LEU A 1 111 ? 19.093 -4.832 -2.468 1.00 85.06 111 LEU A C 1
ATOM 872 O O . LEU A 1 111 ? 18.979 -3.606 -2.407 1.00 85.06 111 LEU A O 1
ATOM 876 N N . TRP A 1 112 ? 19.910 -5.501 -1.662 1.00 74.31 112 TRP A N 1
ATOM 877 C CA . TRP A 1 112 ? 20.826 -4.818 -0.759 1.00 74.31 112 TRP A CA 1
ATOM 878 C C . TRP A 1 112 ? 22.031 -4.280 -1.541 1.00 74.31 112 TRP A C 1
ATOM 880 O O . TRP A 1 112 ? 22.715 -5.047 -2.223 1.00 74.31 112 TRP A O 1
ATOM 890 N N . SER A 1 113 ? 22.315 -2.980 -1.429 1.00 72.06 113 SER A N 1
ATOM 891 C CA . SER A 1 113 ? 23.550 -2.378 -1.943 1.00 72.06 113 SER A CA 1
ATOM 892 C C . SER A 1 113 ? 24.491 -2.071 -0.780 1.00 72.06 113 SER A C 1
ATOM 894 O O . SER A 1 113 ? 24.109 -1.448 0.211 1.00 72.06 113 SER A O 1
ATOM 896 N N . SER A 1 114 ? 25.741 -2.521 -0.889 1.00 54.41 114 SER A N 1
ATOM 897 C CA . SER A 1 114 ? 26.703 -2.592 0.216 1.00 54.41 114 SER A CA 1
ATOM 898 C C . SER A 1 114 ? 27.309 -1.246 0.656 1.00 54.41 114 SER A C 1
ATOM 900 O O . SER A 1 114 ? 28.467 -1.226 1.074 1.00 54.41 114 SER A O 1
ATOM 902 N N . GLY A 1 115 ? 26.602 -0.114 0.529 1.00 61.78 115 GLY A N 1
ATOM 903 C CA . GLY A 1 115 ? 27.239 1.206 0.666 1.00 61.78 115 GLY A CA 1
ATOM 904 C C . GLY A 1 115 ? 26.440 2.342 1.304 1.00 61.78 115 GLY A C 1
ATOM 905 O O . GLY A 1 115 ? 27.001 3.040 2.143 1.00 61.78 115 GLY A O 1
ATOM 906 N N . SER A 1 116 ? 25.169 2.572 0.959 1.00 70.75 116 SER A N 1
ATOM 907 C CA . SER A 1 116 ? 24.414 3.682 1.587 1.00 70.75 116 SER A CA 1
ATOM 908 C C . SER A 1 116 ? 22.892 3.645 1.443 1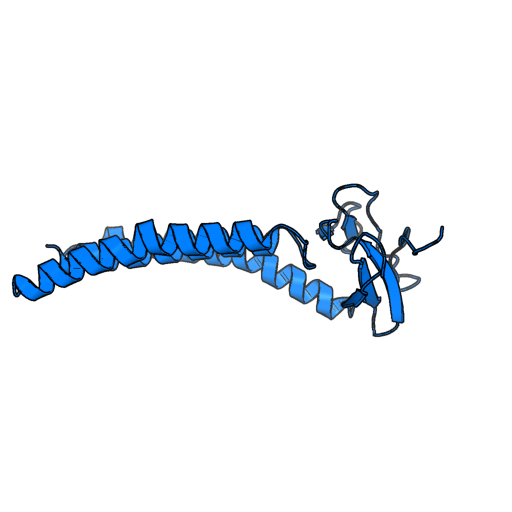.00 70.75 116 SER A C 1
ATOM 910 O O . SER A 1 116 ? 22.209 4.442 2.087 1.00 70.75 116 SER A O 1
ATOM 912 N N . GLU A 1 117 ? 22.346 2.790 0.580 1.00 78.00 117 GLU A N 1
ATOM 913 C CA . GLU A 1 117 ? 20.924 2.800 0.237 1.00 78.00 117 GLU A CA 1
ATOM 914 C C . GLU A 1 117 ? 20.466 1.414 -0.215 1.00 78.00 117 GLU A C 1
ATOM 916 O O . GLU A 1 117 ? 21.220 0.703 -0.876 1.00 78.00 117 GLU A O 1
ATOM 921 N N . ASN A 1 118 ? 19.243 1.031 0.153 1.00 84.50 118 ASN A N 1
ATOM 922 C CA . ASN A 1 118 ? 18.611 -0.184 -0.341 1.00 84.50 118 ASN A CA 1
ATOM 923 C C . ASN A 1 118 ? 17.830 0.125 -1.620 1.00 84.50 118 ASN A C 1
ATOM 925 O O . ASN A 1 118 ? 17.305 1.225 -1.804 1.00 84.50 118 ASN A O 1
ATOM 929 N N . PHE A 1 119 ? 17.736 -0.862 -2.502 1.00 85.38 119 PHE A N 1
ATOM 930 C CA . PHE A 1 119 ? 17.000 -0.735 -3.750 1.00 85.38 119 PHE A CA 1
ATOM 931 C C . PHE A 1 119 ? 15.982 -1.862 -3.879 1.00 85.38 119 PHE A C 1
ATOM 933 O O . PHE A 1 119 ? 16.176 -2.950 -3.347 1.00 85.38 119 PHE A O 1
ATOM 940 N N . ASN A 1 120 ? 14.918 -1.622 -4.628 1.00 86.12 120 ASN A N 1
ATOM 941 C CA . ASN A 1 120 ? 13.948 -2.625 -5.023 1.00 86.12 120 ASN A CA 1
ATOM 942 C C . ASN A 1 120 ? 14.091 -2.894 -6.518 1.00 86.12 120 ASN A C 1
ATOM 944 O O . ASN A 1 120 ? 14.055 -1.974 -7.339 1.00 86.12 120 ASN A O 1
ATOM 948 N N . LEU A 1 121 ? 14.257 -4.167 -6.870 1.00 87.56 121 LEU A N 1
ATOM 949 C CA . LEU A 1 121 ? 14.123 -4.648 -8.234 1.00 87.56 121 LEU A CA 1
ATOM 950 C C . LEU A 1 121 ? 12.647 -4.888 -8.512 1.00 87.56 121 LEU A C 1
ATOM 952 O O . LEU A 1 121 ? 12.054 -5.827 -7.975 1.00 87.56 121 LEU A O 1
ATOM 956 N N . ILE A 1 122 ? 12.073 -4.069 -9.382 1.00 88.00 122 ILE A N 1
ATOM 957 C CA . ILE A 1 122 ? 10.756 -4.339 -9.939 1.00 88.00 122 ILE A CA 1
ATOM 958 C C . ILE A 1 122 ? 10.968 -5.265 -11.128 1.00 88.00 122 ILE A C 1
ATOM 960 O O . ILE A 1 122 ? 11.733 -4.971 -12.050 1.00 88.00 122 ILE A O 1
ATOM 964 N N . SER A 1 123 ? 10.296 -6.405 -11.091 1.00 89.00 123 SER A N 1
ATOM 965 C CA . SER A 1 123 ? 10.254 -7.359 -12.191 1.00 89.00 123 SER A CA 1
ATOM 966 C C . SER A 1 123 ? 8.846 -7.440 -12.748 1.00 89.00 123 SER A C 1
ATOM 968 O O . SER A 1 123 ? 7.877 -7.351 -12.004 1.00 89.00 123 SER A O 1
ATOM 970 N N . MET A 1 124 ? 8.740 -7.653 -14.050 1.00 89.31 124 MET A N 1
ATOM 971 C CA . MET A 1 124 ? 7.484 -7.848 -14.757 1.00 89.31 124 MET A CA 1
ATOM 972 C C . MET A 1 124 ? 7.512 -9.234 -15.400 1.00 89.31 124 MET A C 1
ATOM 974 O O . MET A 1 124 ? 8.388 -9.545 -16.213 1.00 89.31 124 MET A O 1
ATOM 978 N N . ARG A 1 125 ? 6.601 -10.109 -14.968 1.00 88.31 125 ARG A N 1
ATOM 979 C CA . ARG A 1 125 ? 6.532 -11.532 -15.348 1.00 88.31 125 ARG A CA 1
AT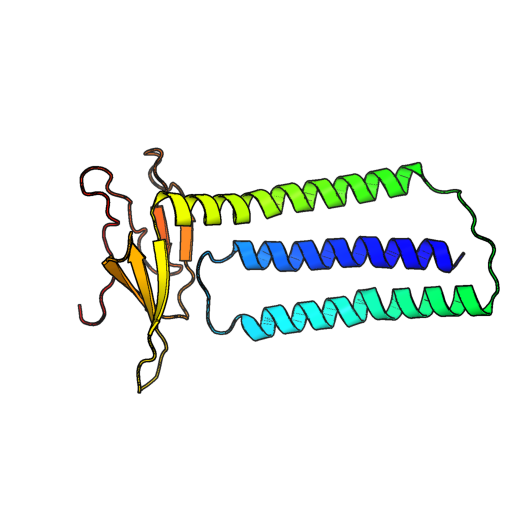OM 980 C C . ARG A 1 125 ? 7.885 -12.248 -15.213 1.00 88.31 125 ARG A C 1
ATOM 982 O O . ARG A 1 125 ? 8.297 -13.011 -16.085 1.00 88.31 125 ARG A O 1
ATOM 989 N N . GLY A 1 126 ? 8.596 -11.960 -14.122 1.00 85.00 126 GLY A N 1
ATOM 990 C CA . GLY A 1 126 ? 9.897 -12.555 -13.800 1.00 85.00 126 GLY A CA 1
ATOM 991 C C . GLY A 1 126 ? 11.098 -11.977 -14.559 1.00 85.00 126 GLY A C 1
ATOM 992 O O . GLY A 1 126 ? 12.212 -12.461 -14.370 1.00 85.00 126 GLY A O 1
ATOM 993 N N . LYS A 1 127 ? 10.911 -10.951 -15.400 1.00 86.44 127 LYS A N 1
ATOM 994 C CA . LYS A 1 127 ? 12.013 -10.215 -16.037 1.00 86.44 127 LYS A CA 1
ATOM 995 C C . LYS A 1 127 ? 12.259 -8.907 -15.300 1.00 86.44 127 LYS A C 1
ATOM 997 O O . LYS A 1 127 ? 11.312 -8.170 -15.049 1.00 86.44 127 LYS A O 1
ATOM 1002 N N . ALA A 1 128 ? 13.521 -8.615 -14.993 1.00 85.56 128 ALA A N 1
ATOM 1003 C CA . ALA A 1 128 ? 13.925 -7.338 -14.416 1.00 85.56 128 ALA A CA 1
ATOM 1004 C C . ALA A 1 128 ? 13.449 -6.179 -15.307 1.00 85.56 128 ALA A C 1
ATOM 1006 O O . ALA A 1 128 ? 13.759 -6.158 -16.499 1.00 85.56 128 ALA A O 1
ATOM 1007 N N . LEU A 1 129 ? 12.693 -5.253 -14.721 1.00 85.69 129 LEU A N 1
ATOM 1008 C CA . LEU A 1 129 ? 12.154 -4.078 -15.398 1.00 85.69 129 LEU A CA 1
ATOM 1009 C C . LEU A 1 129 ? 12.944 -2.831 -14.992 1.00 85.69 129 LEU A C 1
ATOM 1011 O O . LEU A 1 129 ? 13.573 -2.196 -15.833 1.00 85.69 129 LEU A O 1
ATOM 1015 N N . CYS A 1 130 ? 12.956 -2.506 -13.698 1.00 84.81 130 CYS A N 1
ATOM 1016 C CA . CYS A 1 130 ? 13.637 -1.321 -13.184 1.00 84.81 130 CYS A CA 1
ATOM 1017 C C . CYS A 1 130 ? 14.180 -1.534 -11.774 1.00 84.81 130 CYS A C 1
ATOM 1019 O O . CYS A 1 130 ? 13.788 -2.460 -11.060 1.00 84.81 130 CYS A O 1
ATOM 1021 N N . THR A 1 131 ? 15.125 -0.684 -11.379 1.00 86.94 131 THR A N 1
ATOM 1022 C CA . THR A 1 131 ? 15.651 -0.664 -10.014 1.00 86.94 131 THR A CA 1
ATOM 1023 C C . THR A 1 131 ? 15.409 0.702 -9.403 1.00 86.94 131 THR A C 1
ATOM 1025 O O . THR A 1 131 ? 15.893 1.710 -9.912 1.00 86.94 131 THR A O 1
ATOM 1028 N N . ILE A 1 132 ? 14.654 0.731 -8.311 1.00 85.94 132 ILE A N 1
ATOM 1029 C CA . ILE A 1 132 ? 14.231 1.960 -7.633 1.00 85.94 132 ILE A CA 1
ATOM 1030 C C . ILE A 1 132 ? 14.791 1.983 -6.213 1.00 85.94 132 ILE A C 1
ATOM 1032 O O . ILE A 1 132 ? 15.015 0.936 -5.617 1.00 85.94 132 ILE A O 1
ATOM 1036 N N . SER A 1 133 ? 15.041 3.164 -5.654 1.00 85.94 133 SER A N 1
ATOM 1037 C CA . SER A 1 133 ? 15.410 3.279 -4.236 1.00 85.94 133 SER A CA 1
ATOM 1038 C C . SER A 1 133 ? 14.224 2.875 -3.354 1.00 85.94 133 SER A C 1
ATOM 1040 O O . SER A 1 133 ? 13.094 3.280 -3.635 1.00 85.94 133 SER A O 1
ATOM 1042 N N . THR A 1 134 ? 14.477 2.164 -2.250 1.00 85.56 134 THR A N 1
ATOM 1043 C CA . THR A 1 134 ? 13.458 1.841 -1.228 1.00 85.56 134 THR A CA 1
ATOM 1044 C C . THR A 1 134 ? 12.839 3.082 -0.587 1.00 85.56 134 THR A C 1
ATOM 1046 O O . THR A 1 134 ? 11.802 2.991 0.057 1.00 85.56 134 THR A O 1
ATOM 1049 N N . LYS A 1 135 ? 13.439 4.264 -0.746 1.00 85.81 135 LYS A N 1
ATOM 1050 C CA . LYS A 1 135 ? 12.901 5.535 -0.233 1.00 85.81 135 LYS A CA 1
ATOM 1051 C C . LYS A 1 135 ? 11.933 6.203 -1.207 1.00 85.81 135 LYS A C 1
ATOM 1053 O O . LYS A 1 135 ? 11.348 7.233 -0.871 1.00 85.81 135 LYS A O 1
ATOM 1058 N N . THR A 1 136 ? 11.787 5.661 -2.415 1.00 85.12 136 THR A N 1
ATOM 1059 C CA . THR A 1 136 ? 10.915 6.217 -3.452 1.00 85.12 136 THR A CA 1
ATOM 1060 C C . THR A 1 136 ? 9.549 5.561 -3.366 1.00 85.12 136 THR A C 1
ATOM 1062 O O . THR A 1 136 ? 9.422 4.354 -3.533 1.00 85.12 136 THR A O 1
ATOM 1065 N N . GLY A 1 137 ? 8.523 6.368 -3.113 1.00 84.56 137 GLY A N 1
ATOM 1066 C CA . GLY A 1 137 ? 7.152 5.887 -3.120 1.00 84.56 137 GLY A CA 1
ATOM 1067 C C . GLY A 1 137 ? 6.646 5.625 -4.541 1.00 84.56 137 GLY A C 1
ATOM 1068 O O . GLY A 1 137 ? 6.895 6.438 -5.438 1.00 84.56 137 GLY A O 1
ATOM 1069 N N . VAL A 1 138 ? 5.937 4.506 -4.728 1.00 85.81 138 VAL A N 1
ATOM 1070 C CA . VAL A 1 138 ? 5.364 4.080 -6.014 1.00 85.81 138 VAL A CA 1
ATOM 1071 C C . VAL A 1 138 ? 3.854 3.933 -5.902 1.00 85.81 138 VAL A C 1
ATOM 1073 O O . VAL A 1 138 ? 3.385 3.290 -4.966 1.00 85.81 138 VAL A O 1
ATOM 1076 N N . HIS A 1 139 ? 3.102 4.478 -6.854 1.00 88.31 139 HIS A N 1
ATOM 1077 C CA . HIS A 1 139 ? 1.658 4.257 -6.964 1.00 88.31 139 HIS A CA 1
ATOM 1078 C C . HIS A 1 139 ? 1.213 4.088 -8.417 1.00 88.31 139 HIS A C 1
ATOM 1080 O O . HIS A 1 139 ? 1.997 4.277 -9.347 1.00 88.31 139 HIS A O 1
ATOM 1086 N N . PHE A 1 140 ? -0.046 3.698 -8.594 1.00 88.94 140 PHE A N 1
ATOM 1087 C CA . PHE A 1 140 ? -0.673 3.469 -9.886 1.00 88.94 140 PHE A CA 1
ATOM 1088 C C . PHE A 1 140 ? -1.734 4.528 -10.176 1.00 88.94 140 PHE A C 1
ATOM 1090 O O . PHE A 1 140 ? -2.606 4.772 -9.342 1.00 88.94 140 PHE A O 1
ATOM 1097 N N . GLU A 1 141 ? -1.692 5.126 -11.363 1.00 87.50 141 GLU A N 1
ATOM 1098 C CA . GLU A 1 141 ? -2.704 6.082 -11.821 1.00 87.50 141 GLU A CA 1
ATOM 1099 C C . GLU A 1 141 ? -2.756 6.105 -13.355 1.00 87.50 141 GLU A C 1
ATOM 1101 O O . GLU A 1 141 ? -1.725 6.030 -14.014 1.00 87.50 141 GLU A O 1
ATOM 1106 N N . ASP A 1 142 ? -3.953 6.195 -13.936 1.00 87.81 142 ASP A N 1
ATOM 1107 C CA . ASP A 1 142 ? -4.120 6.477 -15.369 1.00 87.81 142 ASP A CA 1
ATOM 1108 C C . ASP A 1 142 ? -4.040 7.997 -15.569 1.00 87.81 142 ASP A C 1
ATOM 1110 O O . ASP A 1 142 ? -5.022 8.721 -15.383 1.00 87.81 142 ASP A O 1
ATOM 1114 N N . VAL A 1 143 ? -2.838 8.495 -15.867 1.00 83.81 143 VAL A N 1
ATOM 1115 C CA . VAL A 1 143 ? -2.578 9.939 -15.982 1.00 83.81 143 VAL A CA 1
ATOM 1116 C C . VAL A 1 143 ? -2.790 10.475 -17.396 1.00 83.81 143 VAL A C 1
ATOM 1118 O O . VAL A 1 143 ? -2.980 11.681 -17.571 1.00 83.81 143 VAL A O 1
ATOM 1121 N N . ASN A 1 144 ? -2.736 9.614 -18.413 1.00 85.25 144 ASN A N 1
ATOM 1122 C CA . ASN A 1 144 ? -2.831 10.003 -19.820 1.00 85.25 144 ASN A CA 1
ATOM 1123 C C . ASN A 1 144 ? -4.222 9.715 -20.430 1.00 85.25 144 ASN A C 1
ATOM 1125 O O . ASN A 1 144 ? -4.511 10.198 -21.529 1.00 85.25 144 ASN A O 1
ATOM 1129 N N . GLY A 1 145 ? -5.096 9.007 -19.708 1.00 83.88 145 GLY A N 1
ATOM 1130 C CA . GLY A 1 145 ? -6.461 8.678 -20.107 1.00 83.88 145 GLY A CA 1
ATOM 1131 C C . GLY A 1 145 ? -6.544 7.623 -21.207 1.00 83.88 145 GLY A C 1
ATOM 1132 O O . GLY A 1 145 ? -7.546 7.588 -21.929 1.00 83.88 145 GLY A O 1
ATOM 1133 N N . ASP A 1 146 ? -5.507 6.804 -21.390 1.00 84.50 146 ASP A N 1
ATOM 1134 C CA . ASP A 1 146 ? -5.473 5.760 -22.419 1.00 84.50 146 ASP A CA 1
ATOM 1135 C C . ASP A 1 146 ? -6.171 4.455 -21.984 1.00 84.50 146 ASP A C 1
ATOM 1137 O O . ASP A 1 146 ? -6.328 3.527 -22.786 1.00 84.50 146 ASP A O 1
ATOM 1141 N N . GLY A 1 147 ? -6.665 4.410 -20.741 1.00 84.44 147 GLY A N 1
ATOM 1142 C CA . GLY A 1 147 ? -7.339 3.256 -20.154 1.00 84.44 147 GLY A CA 1
ATOM 1143 C C . GLY A 1 147 ? -6.380 2.175 -19.653 1.00 84.44 147 GLY A C 1
ATOM 1144 O O . GLY A 1 147 ? -6.840 1.133 -19.164 1.00 84.44 147 GLY A O 1
ATOM 1145 N N . PHE A 1 148 ? -5.073 2.406 -19.756 1.00 87.44 148 PHE A N 1
ATOM 1146 C CA . PHE A 1 148 ? -4.032 1.663 -19.072 1.00 87.44 148 PHE A CA 1
ATOM 1147 C C . PHE A 1 148 ? -3.567 2.444 -17.848 1.00 87.44 148 PHE A C 1
ATOM 1149 O O . PHE A 1 148 ? -3.789 3.635 -17.685 1.00 87.44 148 PHE A O 1
ATOM 1156 N N . VAL A 1 149 ? -2.990 1.710 -16.909 1.00 89.25 149 VAL A N 1
ATOM 1157 C CA . VAL A 1 149 ? -2.582 2.281 -15.630 1.00 89.25 149 VAL A CA 1
ATOM 1158 C C . VAL A 1 149 ? -1.082 2.450 -15.653 1.00 89.25 149 VAL A C 1
ATOM 1160 O O . VAL A 1 149 ? -0.358 1.472 -15.856 1.00 89.25 149 VAL A O 1
ATOM 1163 N N . ASP A 1 150 ? -0.643 3.678 -15.416 1.00 89.38 150 ASP A N 1
ATOM 1164 C CA . ASP A 1 150 ? 0.759 4.053 -15.392 1.00 89.38 150 ASP A CA 1
ATOM 1165 C C . ASP A 1 150 ? 1.332 3.903 -13.983 1.00 89.38 150 ASP A C 1
ATOM 1167 O O . ASP A 1 150 ? 0.614 3.908 -12.978 1.00 89.38 150 ASP A O 1
ATOM 1171 N N . MET A 1 151 ? 2.653 3.760 -13.906 1.00 88.88 151 MET A N 1
ATOM 1172 C CA . MET A 1 151 ? 3.367 3.687 -12.637 1.00 88.88 151 MET A CA 1
ATOM 1173 C C . MET A 1 151 ? 4.007 5.039 -12.332 1.00 88.88 151 MET A C 1
ATOM 1175 O O . MET A 1 151 ? 4.823 5.548 -13.100 1.00 88.88 151 MET A O 1
ATOM 1179 N N . PHE A 1 152 ? 3.670 5.616 -11.186 1.00 87.88 152 PHE A N 1
ATOM 1180 C CA . PHE A 1 152 ? 4.169 6.915 -10.758 1.00 87.88 152 PHE A CA 1
ATOM 1181 C C . PHE A 1 152 ? 5.179 6.766 -9.624 1.00 87.88 152 PHE A C 1
ATOM 1183 O O . PHE A 1 152 ? 4.953 6.032 -8.662 1.00 87.88 152 PHE A O 1
ATOM 1190 N N . LEU A 1 153 ? 6.282 7.509 -9.718 1.00 86.06 153 LEU A N 1
ATOM 1191 C CA . LEU A 1 153 ? 7.281 7.629 -8.661 1.00 86.06 153 LEU A CA 1
ATOM 1192 C C . LEU A 1 153 ? 7.179 9.029 -8.057 1.00 86.06 153 LEU A C 1
ATOM 1194 O O . LEU A 1 153 ? 7.208 10.005 -8.799 1.00 86.06 153 LEU A O 1
ATOM 1198 N N . GLU A 1 154 ? 7.161 9.148 -6.727 1.00 81.12 154 GLU A N 1
ATOM 1199 C CA . GLU A 1 154 ? 6.957 10.411 -5.978 1.00 81.12 154 GLU A CA 1
ATOM 1200 C C . GLU A 1 154 ? 7.806 11.615 -6.461 1.00 81.12 154 GLU A C 1
ATOM 1202 O O . GLU A 1 154 ? 7.462 12.767 -6.203 1.00 81.12 154 GLU A O 1
ATOM 1207 N N . ARG A 1 155 ? 8.933 11.375 -7.148 1.00 77.69 155 ARG A N 1
ATOM 1208 C CA . ARG A 1 155 ? 9.878 12.407 -7.613 1.00 77.69 155 ARG A CA 1
ATOM 1209 C C . ARG A 1 155 ? 10.368 12.221 -9.050 1.00 77.69 155 ARG A C 1
ATOM 1211 O O . ARG A 1 155 ? 11.398 12.792 -9.404 1.00 77.69 155 ARG A O 1
ATOM 1218 N N . SER A 1 156 ? 9.677 11.424 -9.859 1.00 80.50 156 SER A N 1
ATOM 1219 C CA . SER A 1 156 ? 10.074 11.180 -11.252 1.00 80.50 156 SER A CA 1
ATOM 1220 C C . SER A 1 156 ? 8.886 11.344 -12.199 1.00 80.50 156 SER A C 1
ATOM 1222 O O . SER A 1 156 ? 7.741 11.330 -11.747 1.00 80.50 156 SER A O 1
ATOM 1224 N N . PRO A 1 157 ? 9.131 11.510 -13.509 1.00 82.94 157 PRO A N 1
ATOM 1225 C CA . PRO A 1 157 ? 8.069 11.436 -14.503 1.00 82.94 157 PRO A CA 1
ATOM 1226 C C . PRO A 1 157 ? 7.304 10.106 -14.402 1.00 82.94 157 PRO A C 1
ATOM 1228 O O . PRO A 1 157 ? 7.907 9.097 -14.018 1.00 82.94 157 PRO A O 1
ATOM 1231 N N . PRO A 1 158 ? 6.006 10.083 -14.758 1.00 84.31 158 PRO A N 1
ATOM 1232 C CA . PRO A 1 158 ? 5.249 8.842 -14.827 1.00 84.31 158 PRO A CA 1
ATOM 1233 C C . PRO A 1 158 ? 5.893 7.880 -15.829 1.00 84.31 158 PRO A C 1
ATOM 1235 O O . PRO A 1 158 ? 6.344 8.268 -16.912 1.00 84.31 158 PRO A O 1
ATOM 1238 N N . MET A 1 159 ? 5.936 6.610 -15.449 1.00 88.69 159 MET A N 1
ATOM 1239 C CA . MET A 1 159 ? 6.328 5.514 -16.319 1.00 88.69 159 MET A CA 1
ATOM 1240 C C . MET A 1 159 ? 5.067 5.003 -17.000 1.00 88.69 159 MET A C 1
ATOM 1242 O O . MET A 1 159 ? 4.234 4.351 -16.366 1.00 88.69 159 MET A O 1
ATOM 1246 N N . HIS A 1 160 ? 4.922 5.336 -18.280 1.00 89.81 160 HIS A N 1
ATOM 1247 C CA . HIS A 1 160 ? 3.736 4.974 -19.042 1.00 89.81 160 HIS A CA 1
ATOM 1248 C C . HIS A 1 160 ? 3.751 3.502 -19.430 1.00 89.81 160 HIS A C 1
ATOM 1250 O O . HIS A 1 160 ? 4.790 2.990 -19.865 1.00 89.81 160 HIS A O 1
ATOM 1256 N N . TYR A 1 161 ? 2.611 2.828 -19.312 1.00 89.38 161 TYR A N 1
ATOM 1257 C CA . TYR A 1 161 ? 2.474 1.473 -19.830 1.00 89.38 161 TYR A CA 1
ATOM 1258 C C . TYR A 1 161 ? 2.299 1.506 -21.353 1.00 89.38 161 TYR A C 1
ATOM 1260 O O . TYR A 1 161 ? 1.364 2.093 -21.884 1.00 89.38 161 TYR A O 1
ATOM 1268 N N . LEU A 1 162 ? 3.206 0.854 -22.080 1.00 88.38 162 LEU A N 1
ATOM 1269 C CA . LEU A 1 162 ? 3.163 0.744 -23.536 1.00 88.38 162 LEU A CA 1
ATOM 1270 C C . LEU A 1 162 ? 2.576 -0.618 -23.937 1.00 88.38 162 LEU A C 1
ATOM 1272 O O . LEU A 1 162 ? 3.319 -1.608 -23.958 1.00 88.38 162 LEU A O 1
ATOM 1276 N N . PRO A 1 163 ? 1.289 -0.708 -24.324 1.00 86.56 163 PRO A N 1
ATOM 1277 C CA . PRO A 1 163 ? 0.641 -1.988 -24.625 1.00 86.56 163 PRO A CA 1
ATOM 1278 C C . PRO A 1 163 ? 1.253 -2.700 -25.839 1.00 86.56 163 PRO A C 1
ATOM 1280 O O . PRO A 1 163 ? 1.266 -3.925 -25.894 1.00 86.56 163 PRO A O 1
ATOM 1283 N N . GLU A 1 164 ? 1.815 -1.954 -26.797 1.00 87.94 164 GLU A N 1
ATOM 1284 C CA . GLU A 1 164 ? 2.470 -2.522 -27.987 1.00 87.94 164 GLU A CA 1
ATOM 1285 C C . GLU A 1 164 ? 3.725 -3.335 -27.650 1.00 87.94 164 GLU A C 1
ATOM 1287 O O . GLU A 1 164 ? 4.068 -4.289 -28.349 1.00 87.94 164 GLU A O 1
ATOM 1292 N N . ARG A 1 165 ? 4.431 -2.933 -26.590 1.00 83.75 165 ARG A N 1
ATOM 1293 C CA . ARG A 1 165 ? 5.675 -3.561 -26.131 1.00 83.75 165 ARG A CA 1
ATOM 1294 C C . ARG A 1 165 ? 5.480 -4.374 -24.857 1.00 83.75 165 ARG A C 1
ATOM 1296 O O . ARG A 1 165 ? 6.415 -5.060 -24.453 1.00 83.75 165 ARG A O 1
ATOM 1303 N N . ASP A 1 166 ? 4.291 -4.285 -24.261 1.00 85.00 166 ASP A N 1
ATOM 1304 C CA . ASP A 1 166 ? 3.931 -4.878 -22.977 1.00 85.00 166 ASP A CA 1
ATOM 1305 C C . ASP A 1 166 ? 4.990 -4.555 -21.916 1.00 85.00 166 ASP A C 1
ATOM 1307 O O . ASP A 1 166 ? 5.571 -5.456 -21.324 1.00 85.00 166 ASP A O 1
ATOM 1311 N N . THR A 1 167 ? 5.326 -3.269 -21.764 1.00 87.12 167 THR A N 1
ATOM 1312 C CA . THR A 1 167 ? 6.360 -2.782 -20.836 1.00 87.12 167 THR A CA 1
ATOM 1313 C C . THR A 1 167 ? 6.076 -1.355 -20.395 1.00 87.12 167 THR A C 1
ATOM 1315 O O . THR A 1 167 ? 5.401 -0.610 -21.101 1.00 87.12 167 THR A O 1
ATOM 1318 N N . PHE A 1 168 ? 6.650 -0.953 -19.266 1.00 86.94 168 PHE A N 1
ATOM 1319 C CA . PHE A 1 168 ? 6.682 0.445 -18.847 1.00 86.94 168 PHE A CA 1
ATOM 1320 C C . PHE A 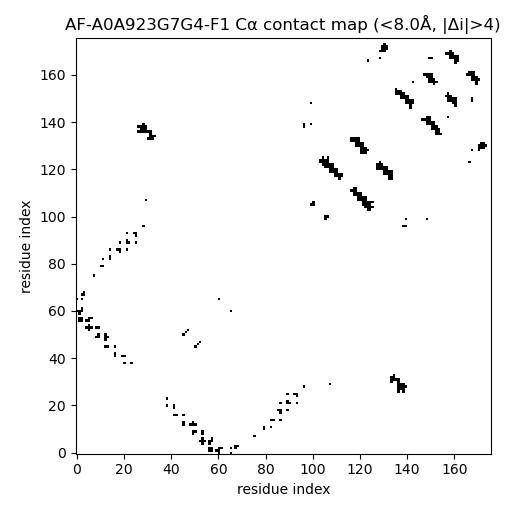1 168 ? 7.863 1.177 -19.498 1.00 86.94 168 PHE A C 1
ATOM 1322 O O . PHE A 1 168 ? 8.962 0.619 -19.582 1.00 86.94 168 PHE A O 1
ATOM 1329 N N . ASP A 1 169 ? 7.640 2.403 -19.969 1.00 86.38 169 ASP A N 1
ATOM 1330 C CA . ASP A 1 169 ? 8.696 3.288 -20.478 1.00 86.38 169 ASP A CA 1
ATOM 1331 C C . ASP A 1 169 ? 9.339 4.107 -19.344 1.00 86.38 169 ASP A C 1
ATOM 1333 O O . ASP A 1 169 ? 8.795 4.189 -18.243 1.00 86.38 169 ASP A O 1
ATOM 1337 N N . ASN A 1 170 ? 10.494 4.729 -19.598 1.00 80.69 170 ASN A N 1
ATOM 1338 C CA . ASN A 1 170 ? 11.220 5.587 -18.643 1.00 80.69 170 ASN A CA 1
ATOM 1339 C C . ASN A 1 170 ? 11.630 4.896 -17.328 1.00 80.69 170 ASN A C 1
ATOM 1341 O O . ASN A 1 170 ? 11.769 5.534 -16.285 1.00 80.69 170 ASN A O 1
ATOM 1345 N N . CYS A 1 171 ? 11.859 3.585 -17.386 1.00 76.38 171 CYS A N 1
ATOM 1346 C CA . CYS A 1 171 ? 12.302 2.789 -16.250 1.00 76.38 171 CYS A CA 1
ATOM 1347 C C . CYS A 1 171 ? 13.740 3.146 -15.819 1.00 76.38 171 CYS A C 1
ATOM 1349 O O . CYS A 1 171 ? 14.669 2.964 -16.611 1.00 76.38 171 CYS 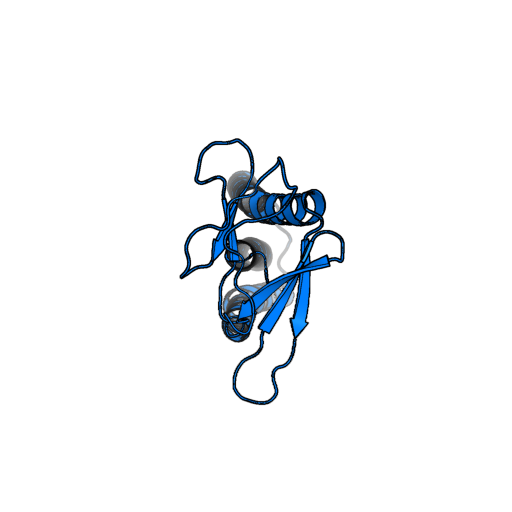A O 1
ATOM 1351 N N . PRO A 1 172 ? 13.969 3.602 -14.572 1.00 72.12 172 PRO A N 1
ATOM 1352 C CA . PRO A 1 172 ? 15.317 3.879 -14.091 1.00 72.12 172 PRO A CA 1
ATOM 1353 C C . PRO A 1 172 ? 16.098 2.572 -13.873 1.00 72.12 172 PRO A C 1
ATOM 1355 O O . PRO A 1 172 ? 15.625 1.638 -13.218 1.00 72.12 172 PRO A O 1
ATOM 1358 N N . SER A 1 173 ? 17.317 2.503 -14.411 1.00 66.00 173 SER A N 1
ATOM 1359 C CA . SER A 1 173 ? 18.283 1.432 -14.139 1.00 66.00 173 SER A CA 1
ATOM 1360 C C . SER A 1 173 ? 19.412 1.938 -13.245 1.00 66.00 173 SER A C 1
ATOM 1362 O O . SER A 1 173 ? 19.868 3.070 -13.407 1.00 66.00 173 SER A O 1
ATOM 1364 N N . LEU A 1 174 ? 19.931 1.085 -12.355 1.00 52.22 174 LEU A N 1
ATOM 1365 C CA . LEU A 1 174 ? 21.195 1.353 -11.663 1.00 52.22 174 LEU A CA 1
ATOM 1366 C C . LEU A 1 174 ? 22.319 1.501 -12.704 1.00 52.22 174 LEU A C 1
ATOM 1368 O O . LEU A 1 174 ? 22.753 0.507 -13.282 1.00 52.22 174 LEU A O 1
ATOM 1372 N N . GLY A 1 175 ? 22.780 2.733 -12.935 1.00 40.78 175 GLY A N 1
ATOM 1373 C CA . GLY A 1 175 ? 23.915 3.029 -13.819 1.00 40.78 175 GLY A CA 1
ATOM 1374 C C . GLY A 1 175 ? 23.584 3.663 -15.175 1.00 40.78 175 GLY A C 1
ATOM 1375 O O . GLY A 1 175 ? 24.369 3.483 -16.103 1.00 40.78 175 GLY A O 1
ATOM 1376 N N . GLY A 1 176 ? 22.456 4.375 -15.294 1.00 34.81 176 GLY A N 1
ATOM 1377 C CA . GLY A 1 176 ? 22.268 5.363 -16.366 1.00 34.81 176 GLY A CA 1
ATOM 1378 C C . GLY A 1 176 ? 23.130 6.602 -16.152 1.00 34.81 176 GLY A C 1
ATOM 1379 O O . GLY A 1 176 ? 23.120 7.110 -15.007 1.00 34.81 176 GLY A O 1
#

Mean predicted aligned error: 8.53 Å

Secondary structure (DSSP, 8-state):
-HHHHHHHHHHHHHHHHHHHHHHHHTT-SS--TT-HHHHHHHHHHHIIIIIHHHHHHHHHHHHTT-------HHHHHHHHHHHHHHHHHHHHHHHHHHHHHHHHTEEEEEEE-SSS-EEEEEEETTEEEEEEETTS-EEEE--SSSSS-EEEETTS--B-EETTTTEESS---TT-

Solvent-accessible surface area (backbone atoms only — not comparable to full-atom values): 9876 Å² total; per-residue (Å²): 115,36,47,70,48,16,55,49,46,36,51,54,36,50,51,52,43,51,43,55,53,44,55,54,56,57,65,30,78,51,78,45,64,82,45,62,63,55,55,51,49,51,52,51,47,38,43,60,71,18,51,49,54,20,48,51,32,34,50,54,23,59,77,66,66,58,78,91,78,93,82,71,63,68,69,52,51,52,53,52,50,53,51,51,52,52,44,52,60,53,47,48,53,47,50,48,52,54,49,49,31,59,75,62,35,49,46,80,42,83,41,86,50,100,82,88,56,51,30,30,38,38,19,43,71,85,39,86,63,31,45,42,53,26,73,52,41,29,39,77,47,59,84,84,72,81,84,55,67,20,45,35,39,81,89,53,77,69,21,46,61,37,80,93,73,72,45,64,43,88,58,53,55,90,84,121

Sequence (176 aa):
MFKPTAKYLALVGVCTLANALLYLNNQWVFYKEGEEFYYLGLIILGLVLVALPAGLLWGIGVLRREPVHTLHSRNRRLITLLACSALALQASQAVMDNVYLDRYGLSETTLWSSGSENFNLISMRGKALCTISTKTGVHFEDVNGDGFVDMFLERSPPMHYLPERDTFDNCPSLGG

Radius of gyration: 22.31 Å; Cα contacts (8 Å, |Δi|>4): 229; chains: 1; bounding box: 58×25×67 Å

Organism: NCBI:txid2745488

Foldseek 3Di:
DLLVVLVLLLLVLVLVLLLVVLVVLLQFLDAAPPCVVVNVVSVVVSCVRRVVSSVVSNVVCVVVVDDDDDPDPPVSVVVSVVSVVSSVVSVVSSVVSVVLCVVQVWDWDWDDDPDDFIWIFIAGVNHGAAIGTSNWGWDWDPPPPPPDIWIDTPPDPIFDQDPVVSGTPPGYHDPD